Protein AF-A0A2V9LLG5-F1 (afdb_monomer_lite)

Foldseek 3Di:
DVLLLVLLLQLLVQQLPDVLQVVQVLSVVVSVVDDSVVVSVLVSLLLCVLVPHPRDRPDDQLLVVAVRSQAAPSSVVVSVVSSVVSCVVSVPDPVVVVSSVVSVVVSCVSHHDDDPPPDDDDD

Sequence (123 aa):
MYSIATVVDDFINRIMVDPRLNANPLVDEAHHRVPPAGF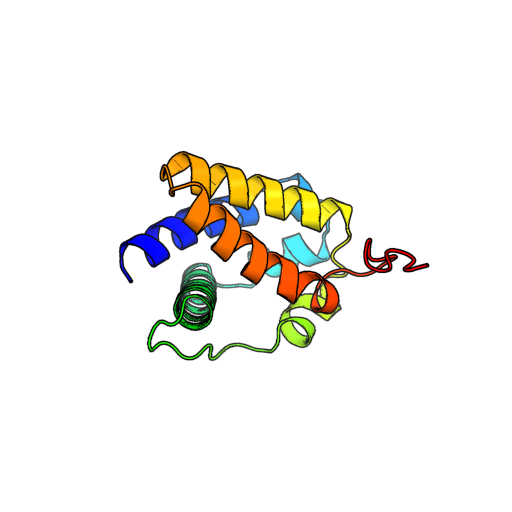KYLVTEMVCWATGGPQKYTGKSMADSHAHLKITSQEWEAFLDDFQKTLDKFRVPTEEQAGLKGIVNSTRSDIVVGPGLGAGGKS

Radius of gyration: 14.5 Å; chains: 1; bounding box: 31×40×35 Å

pLDDT: mean 88.42, std 13.99, range [36.78, 98.31]

Secondary structure (DSSP, 8-state):
-HHHHHHHHHHHHHHTT-HHHHTSHHHHHHHHHS-HHHHHHHHHHHHHHHTT-S----S--HHHHHGGG-B-HHHHHHHHHHHHHHHHHTT--HHHHHHHHHHHHHTHHHHB-S--S------

Structure (mmCIF, N/CA/C/O backbone):
data_AF-A0A2V9LLG5-F1
#
_entry.id   AF-A0A2V9LLG5-F1
#
loop_
_atom_site.group_PDB
_atom_site.id
_atom_site.type_symbol
_atom_site.label_atom_id
_atom_site.label_alt_id
_atom_site.label_comp_id
_atom_site.label_asym_id
_atom_site.label_entity_id
_atom_site.label_seq_id
_atom_site.pdbx_PDB_ins_code
_atom_site.Cartn_x
_atom_site.Cartn_y
_atom_site.Cartn_z
_atom_site.occupancy
_atom_site.B_iso_or_equiv
_atom_site.auth_seq_id
_atom_site.auth_comp_id
_atom_site.auth_asym_id
_atom_site.auth_atom_id
_atom_site.pdbx_PDB_model_num
ATOM 1 N N . MET A 1 1 ? -6.172 -0.836 16.388 1.00 60.50 1 MET A N 1
ATOM 2 C CA . MET A 1 1 ? -4.958 -1.607 16.034 1.00 60.50 1 MET A CA 1
ATOM 3 C C . MET A 1 1 ? -5.284 -3.000 15.507 1.00 60.50 1 MET A C 1
ATOM 5 O O . MET A 1 1 ? -5.006 -3.252 14.347 1.00 60.50 1 MET A O 1
ATOM 9 N N . TYR A 1 2 ? -5.897 -3.888 16.304 1.00 62.88 2 TYR A N 1
ATOM 10 C CA . TYR A 1 2 ? -6.111 -5.290 15.904 1.00 62.88 2 TYR A CA 1
ATOM 11 C C . TYR A 1 2 ? -7.008 -5.460 14.664 1.00 62.88 2 TYR A C 1
ATOM 13 O O . TYR A 1 2 ? -6.677 -6.243 13.776 1.00 62.88 2 TYR A O 1
ATOM 21 N N . SER A 1 3 ? -8.080 -4.670 14.541 1.00 78.75 3 SER A N 1
ATOM 22 C CA . SER A 1 3 ? -8.946 -4.699 13.353 1.00 78.75 3 SER A CA 1
ATOM 23 C C . SER A 1 3 ? -8.223 -4.208 12.093 1.00 78.75 3 SER A C 1
ATOM 25 O O . SER A 1 3 ? -8.325 -4.842 11.051 1.00 78.75 3 SER A O 1
ATOM 27 N N . ILE A 1 4 ? -7.416 -3.142 12.203 1.00 81.00 4 ILE A N 1
ATOM 28 C CA . ILE A 1 4 ? -6.616 -2.603 11.087 1.00 81.00 4 ILE A CA 1
ATOM 29 C C . ILE A 1 4 ? -5.576 -3.626 10.632 1.00 81.00 4 ILE A C 1
ATOM 31 O O . ILE A 1 4 ? -5.480 -3.902 9.444 1.00 81.00 4 ILE A O 1
ATOM 35 N N . ALA A 1 5 ? -4.845 -4.240 11.566 1.00 85.62 5 ALA A N 1
ATOM 36 C CA . ALA A 1 5 ? -3.852 -5.260 11.238 1.00 85.62 5 ALA A CA 1
ATOM 37 C C . ALA A 1 5 ? -4.476 -6.467 10.515 1.00 85.62 5 ALA A C 1
ATOM 39 O O . ALA A 1 5 ? -3.868 -7.010 9.602 1.00 85.62 5 ALA A O 1
ATOM 40 N N . THR A 1 6 ? -5.702 -6.856 10.880 1.00 89.44 6 THR A N 1
ATOM 41 C CA . THR A 1 6 ? -6.420 -7.966 10.227 1.00 89.44 6 THR A CA 1
ATOM 42 C C . THR A 1 6 ? -6.846 -7.606 8.799 1.00 89.44 6 THR A C 1
ATOM 44 O O . THR A 1 6 ? -6.671 -8.407 7.883 1.00 89.44 6 THR A O 1
ATOM 47 N N . VAL A 1 7 ? -7.367 -6.391 8.598 1.00 91.31 7 VAL A N 1
ATOM 48 C CA . VAL A 1 7 ? -7.709 -5.860 7.267 1.00 91.31 7 VAL A CA 1
ATOM 49 C C . VAL A 1 7 ? -6.454 -5.767 6.392 1.00 91.31 7 VAL A C 1
ATOM 51 O O . VAL A 1 7 ? -6.467 -6.209 5.248 1.00 91.31 7 VAL A O 1
ATOM 54 N N . VAL A 1 8 ? -5.349 -5.251 6.936 1.00 91.94 8 VAL A N 1
ATOM 55 C CA . VAL A 1 8 ? -4.068 -5.150 6.222 1.00 91.94 8 VAL A CA 1
ATOM 56 C C . VAL A 1 8 ? -3.500 -6.529 5.892 1.00 91.94 8 VAL A C 1
ATOM 58 O O . VAL A 1 8 ? -3.021 -6.722 4.780 1.00 91.94 8 VAL A O 1
ATOM 61 N N . ASP A 1 9 ? -3.565 -7.501 6.804 1.00 94.12 9 ASP A N 1
ATOM 62 C CA . ASP A 1 9 ? -3.081 -8.860 6.539 1.00 94.12 9 ASP A CA 1
ATOM 63 C C . ASP A 1 9 ? -3.761 -9.480 5.312 1.00 94.12 9 ASP A C 1
ATOM 65 O O . ASP A 1 9 ? -3.073 -9.941 4.399 1.00 94.12 9 ASP A O 1
ATOM 69 N N . ASP A 1 10 ? -5.095 -9.426 5.262 1.00 96.19 10 ASP A N 1
ATOM 70 C CA . ASP A 1 10 ? -5.875 -9.911 4.123 1.00 96.19 10 ASP A CA 1
ATOM 71 C C . ASP A 1 10 ? -5.529 -9.166 2.835 1.00 96.19 10 ASP A C 1
ATOM 73 O O . ASP A 1 10 ? -5.270 -9.801 1.814 1.00 96.19 10 ASP A O 1
ATOM 77 N N . PHE A 1 11 ? -5.466 -7.834 2.901 1.00 95.44 11 PHE A N 1
ATOM 78 C CA . PHE A 1 11 ? -5.161 -7.002 1.745 1.00 95.44 11 PHE A CA 1
ATOM 79 C C . PHE A 1 11 ? -3.794 -7.334 1.144 1.00 95.44 11 PHE A C 1
ATOM 81 O O . PHE A 1 11 ? -3.683 -7.565 -0.060 1.00 95.44 11 PHE A O 1
ATOM 88 N N . ILE A 1 12 ? -2.758 -7.432 1.985 1.00 94.75 12 ILE A N 1
ATOM 89 C CA . ILE A 1 12 ? -1.408 -7.772 1.532 1.00 94.75 12 ILE A CA 1
ATOM 90 C C . ILE A 1 12 ? -1.367 -9.188 0.962 1.00 94.75 12 ILE A C 1
ATOM 92 O O . ILE A 1 12 ? -0.782 -9.395 -0.097 1.00 94.75 12 ILE A O 1
ATOM 96 N N . ASN A 1 13 ? -2.025 -10.162 1.597 1.00 95.38 13 ASN A N 1
ATOM 97 C CA . ASN A 1 13 ? -2.099 -11.514 1.038 1.00 95.38 13 ASN A CA 1
ATOM 98 C C . ASN A 1 13 ? -2.763 -11.527 -0.349 1.00 95.38 13 ASN A C 1
ATOM 100 O O . ASN A 1 13 ? -2.388 -12.345 -1.184 1.00 95.38 13 ASN A O 1
ATOM 104 N N . ARG A 1 14 ? -3.727 -10.632 -0.595 1.00 96.62 14 ARG A N 1
ATOM 105 C CA . ARG A 1 14 ? -4.452 -10.521 -1.863 1.00 96.62 14 ARG A CA 1
ATOM 106 C C . ARG A 1 14 ? -3.578 -9.956 -2.982 1.00 96.62 14 ARG A C 1
ATOM 108 O O . ARG A 1 14 ? -3.448 -10.599 -4.019 1.00 96.62 14 ARG A O 1
ATOM 115 N N . ILE A 1 15 ? -2.944 -8.803 -2.756 1.00 95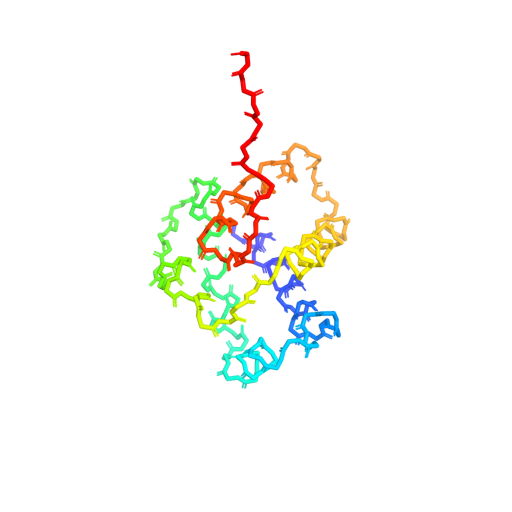.88 15 ILE A N 1
ATOM 116 C CA . ILE A 1 15 ? -2.170 -8.106 -3.800 1.00 95.88 15 ILE A CA 1
ATOM 117 C C . ILE A 1 15 ? -0.881 -8.844 -4.174 1.00 95.88 15 ILE A C 1
ATOM 119 O O . ILE A 1 15 ? -0.467 -8.803 -5.327 1.00 95.88 15 ILE A O 1
ATOM 123 N N . MET A 1 16 ? -0.268 -9.562 -3.225 1.00 94.19 16 MET A N 1
ATOM 124 C CA . MET A 1 16 ? 0.993 -10.284 -3.451 1.00 94.19 16 MET A CA 1
ATOM 125 C C . MET A 1 16 ? 0.854 -11.412 -4.485 1.00 94.19 16 MET A C 1
ATOM 127 O O . MET A 1 16 ? 1.848 -11.854 -5.059 1.00 94.19 16 MET A O 1
ATOM 131 N N . VAL A 1 17 ? -0.371 -11.895 -4.713 1.00 95.25 17 VAL A N 1
ATOM 132 C CA . VAL A 1 17 ? -0.663 -13.019 -5.614 1.00 95.25 17 VAL A CA 1
ATOM 133 C C . VAL A 1 17 ? -1.624 -12.644 -6.744 1.00 95.25 17 VAL A C 1
ATOM 135 O O . VAL A 1 17 ? -2.048 -13.529 -7.488 1.00 95.25 17 VAL A O 1
ATOM 138 N N . ASP A 1 18 ? -2.002 -11.368 -6.882 1.00 97.62 18 ASP A N 1
ATOM 139 C CA . ASP A 1 18 ? -2.942 -10.957 -7.923 1.00 97.62 18 ASP A CA 1
ATOM 140 C C . ASP A 1 18 ? -2.254 -10.983 -9.303 1.00 97.62 18 ASP A C 1
ATOM 142 O O . ASP A 1 18 ? -1.293 -10.243 -9.532 1.00 97.62 18 ASP A O 1
ATOM 146 N N . PRO A 1 19 ? -2.740 -11.794 -10.263 1.00 97.94 19 PRO A N 1
ATOM 147 C CA . PRO A 1 19 ? -2.109 -11.922 -11.573 1.00 97.94 19 PRO A CA 1
ATOM 148 C C . PRO A 1 19 ? -2.160 -10.634 -12.407 1.00 97.94 19 PRO A C 1
ATOM 150 O O . PRO A 1 19 ? -1.344 -10.470 -13.308 1.00 97.94 19 PRO A O 1
ATOM 153 N N . ARG A 1 20 ? -3.092 -9.713 -12.132 1.00 98.25 20 ARG A N 1
ATOM 154 C CA . ARG A 1 20 ? -3.170 -8.400 -12.791 1.00 98.25 20 ARG A CA 1
ATOM 155 C C . ARG A 1 20 ? -2.023 -7.499 -12.349 1.00 98.25 20 ARG A C 1
ATOM 157 O O . ARG A 1 20 ? -1.517 -6.742 -13.168 1.00 98.25 20 ARG A O 1
ATOM 164 N N . LEU A 1 21 ? -1.619 -7.594 -11.080 1.00 97.69 21 LEU A N 1
ATOM 165 C CA . LEU A 1 21 ? -0.490 -6.842 -10.526 1.00 97.69 21 LEU A CA 1
ATOM 166 C C . LEU A 1 21 ? 0.842 -7.507 -10.892 1.00 97.69 21 LEU A C 1
ATOM 168 O O . LEU A 1 21 ? 1.750 -6.840 -11.380 1.00 97.69 21 LEU A O 1
ATOM 172 N N . ASN A 1 22 ? 0.929 -8.832 -10.757 1.00 97.44 22 ASN A N 1
ATOM 173 C CA . ASN A 1 22 ? 2.141 -9.600 -11.063 1.00 97.44 22 ASN A CA 1
ATOM 174 C C . ASN A 1 22 ? 2.410 -9.747 -12.575 1.00 97.44 22 ASN A C 1
ATOM 176 O O . ASN A 1 22 ? 3.470 -10.218 -12.977 1.00 97.44 22 ASN A O 1
ATOM 180 N N . ALA A 1 23 ? 1.492 -9.303 -13.441 1.00 97.75 23 ALA A N 1
ATOM 181 C CA . ALA A 1 23 ? 1.779 -9.122 -14.865 1.00 97.75 23 ALA A CA 1
ATOM 182 C C . ALA A 1 23 ? 2.860 -8.050 -15.111 1.00 97.75 23 ALA A C 1
ATOM 184 O O . ALA A 1 23 ? 3.539 -8.094 -16.140 1.00 97.75 23 ALA A O 1
ATOM 185 N N . ASN A 1 24 ? 3.045 -7.109 -14.177 1.00 97.69 24 ASN A N 1
ATOM 186 C CA . ASN A 1 24 ? 4.182 -6.199 -14.171 1.00 97.69 24 ASN A CA 1
ATOM 187 C C . ASN A 1 24 ? 5.394 -6.902 -13.5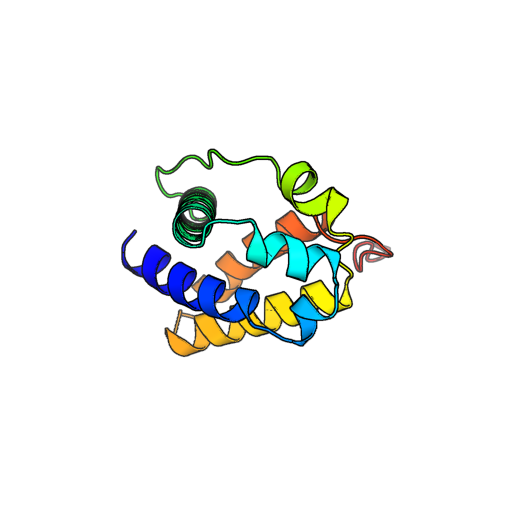29 1.00 97.69 24 ASN A C 1
ATOM 189 O O . ASN A 1 24 ? 5.396 -7.119 -12.315 1.00 97.69 24 ASN A O 1
ATOM 193 N N . PRO A 1 25 ? 6.457 -7.218 -14.294 1.00 97.69 25 PRO A N 1
ATOM 194 C CA . PRO A 1 25 ? 7.596 -7.970 -13.770 1.00 97.69 25 PRO A CA 1
ATOM 195 C C . PRO A 1 25 ? 8.361 -7.218 -12.672 1.00 97.69 25 PRO A C 1
ATOM 197 O O . PRO A 1 25 ? 8.995 -7.854 -11.839 1.00 97.69 25 PRO A O 1
ATOM 200 N N . LEU A 1 26 ? 8.296 -5.880 -12.638 1.00 97.62 26 LEU A N 1
ATOM 201 C CA . LEU A 1 26 ? 8.935 -5.075 -11.590 1.00 97.62 26 LEU A CA 1
ATOM 202 C C . LEU A 1 26 ? 8.192 -5.214 -10.256 1.00 97.62 26 LEU A C 1
ATOM 204 O O . LEU A 1 26 ? 8.820 -5.256 -9.199 1.00 97.62 26 LEU A O 1
ATOM 208 N N . VAL A 1 27 ? 6.860 -5.297 -10.311 1.00 96.62 27 VAL A N 1
ATOM 209 C CA . VAL A 1 27 ? 6.006 -5.542 -9.142 1.00 96.62 27 VAL A CA 1
ATOM 210 C C . VAL A 1 27 ? 6.162 -6.985 -8.672 1.00 96.62 27 VAL A C 1
ATOM 212 O O . VAL A 1 27 ? 6.406 -7.208 -7.489 1.00 96.62 27 VAL A O 1
ATOM 215 N N . ASP A 1 28 ? 6.108 -7.950 -9.591 1.00 96.75 28 ASP A N 1
ATOM 216 C CA . ASP A 1 28 ? 6.284 -9.369 -9.270 1.00 96.75 28 ASP A CA 1
ATOM 217 C C . ASP A 1 28 ? 7.645 -9.633 -8.603 1.00 96.75 28 ASP A C 1
ATOM 219 O O . ASP A 1 28 ? 7.722 -10.222 -7.524 1.00 96.75 28 ASP A O 1
ATOM 223 N N . GLU A 1 29 ? 8.736 -9.112 -9.170 1.00 95.56 29 GLU A N 1
ATOM 224 C CA . GLU A 1 29 ? 10.074 -9.226 -8.582 1.00 95.56 29 GLU A CA 1
ATOM 225 C C . GLU A 1 29 ? 10.149 -8.577 -7.187 1.00 95.56 29 GLU A C 1
ATOM 227 O O . GLU A 1 29 ? 10.777 -9.126 -6.274 1.00 95.56 29 GLU A O 1
ATOM 232 N N . ALA A 1 30 ? 9.497 -7.426 -6.990 1.00 93.06 30 ALA A N 1
ATOM 233 C CA . ALA A 1 30 ? 9.437 -6.763 -5.690 1.00 93.06 30 ALA A CA 1
ATOM 234 C C . ALA A 1 30 ? 8.669 -7.600 -4.653 1.00 93.06 30 ALA A C 1
ATOM 236 O O . ALA A 1 30 ? 9.162 -7.771 -3.534 1.00 93.06 30 ALA A O 1
ATOM 237 N N . HIS A 1 31 ? 7.526 -8.188 -5.019 1.00 92.19 31 HIS A N 1
ATOM 238 C CA . HIS A 1 31 ? 6.756 -9.082 -4.148 1.00 92.19 31 HIS A CA 1
ATOM 239 C C . HIS A 1 31 ? 7.579 -10.295 -3.680 1.00 92.19 31 HIS A C 1
ATOM 241 O O . HIS A 1 31 ? 7.470 -10.700 -2.525 1.00 92.19 31 HIS A O 1
ATOM 247 N N . HIS A 1 32 ? 8.478 -10.82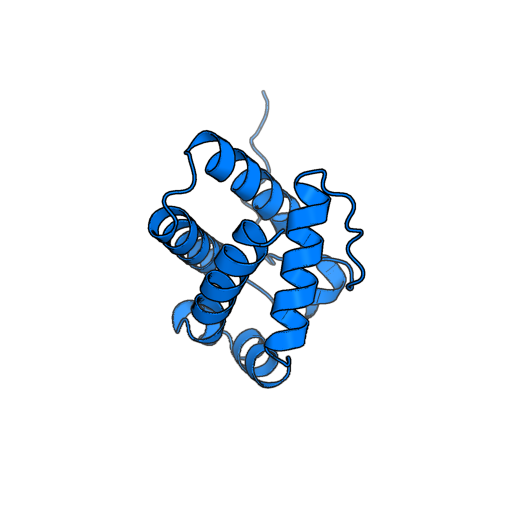7 -4.512 1.00 89.00 32 HIS A N 1
ATOM 248 C CA . HIS A 1 32 ? 9.370 -11.925 -4.115 1.00 89.00 32 HIS A CA 1
ATOM 249 C C . HIS A 1 32 ? 10.518 -11.498 -3.182 1.00 89.00 32 HIS A C 1
ATOM 251 O O . HIS A 1 32 ? 11.076 -12.329 -2.463 1.00 89.00 32 HIS A O 1
ATOM 257 N N . ARG A 1 33 ? 10.897 -10.214 -3.181 1.00 87.94 33 ARG A N 1
ATOM 258 C CA . ARG A 1 33 ? 11.994 -9.680 -2.353 1.00 87.94 33 ARG A CA 1
ATOM 259 C C . ARG A 1 33 ? 11.548 -9.181 -0.990 1.00 87.94 33 ARG A C 1
ATOM 261 O O . ARG A 1 33 ? 12.351 -9.176 -0.057 1.00 87.94 33 ARG A O 1
ATOM 268 N N . VAL A 1 34 ? 10.315 -8.702 -0.879 1.00 82.31 34 VAL A N 1
ATOM 269 C CA . VAL A 1 34 ? 9.818 -8.076 0.345 1.00 82.31 34 VAL A CA 1
ATOM 270 C C . VAL A 1 34 ? 9.333 -9.157 1.320 1.00 82.31 34 VAL A C 1
ATOM 272 O O . VAL A 1 34 ? 8.393 -9.885 1.006 1.00 82.31 34 VAL A O 1
ATOM 275 N N . PRO A 1 35 ? 9.901 -9.258 2.540 1.00 86.19 35 PRO A N 1
ATOM 276 C CA . PRO A 1 35 ? 9.381 -10.171 3.551 1.00 86.19 35 PRO A CA 1
ATOM 277 C C . PRO A 1 35 ? 7.933 -9.792 3.914 1.00 86.19 35 PRO A C 1
ATOM 279 O O . PRO A 1 35 ? 7.712 -8.669 4.387 1.00 86.19 35 PRO A O 1
ATOM 282 N N . PRO A 1 36 ? 6.947 -10.703 3.783 1.00 83.31 36 PRO A N 1
ATOM 283 C CA . PRO A 1 36 ? 5.536 -10.366 3.984 1.00 83.31 36 PRO A CA 1
ATOM 284 C C . PRO A 1 36 ? 5.237 -9.752 5.355 1.00 83.31 36 PRO A C 1
ATOM 286 O O . PRO A 1 36 ? 4.420 -8.843 5.467 1.00 83.31 36 PRO A O 1
ATOM 289 N N . ALA A 1 37 ? 5.931 -10.204 6.404 1.00 87.62 37 ALA A N 1
ATOM 290 C CA . ALA A 1 37 ? 5.762 -9.673 7.756 1.00 87.62 37 ALA A CA 1
ATOM 291 C C . ALA A 1 37 ? 6.178 -8.195 7.867 1.00 87.62 37 ALA A C 1
ATOM 293 O O . ALA A 1 37 ? 5.451 -7.394 8.454 1.00 87.62 37 ALA A O 1
ATOM 294 N N . GLY A 1 38 ? 7.314 -7.821 7.267 1.00 87.00 38 GLY A N 1
ATOM 295 C CA . GLY A 1 38 ? 7.785 -6.435 7.259 1.00 87.00 38 GLY A CA 1
ATOM 296 C C . GLY A 1 38 ? 6.859 -5.525 6.454 1.00 87.00 38 GLY A C 1
ATOM 297 O O . GLY A 1 38 ? 6.566 -4.410 6.879 1.00 87.00 38 GLY A O 1
ATOM 298 N N . PHE A 1 39 ? 6.327 -6.026 5.336 1.00 89.12 39 PHE A N 1
ATOM 299 C CA . PHE A 1 39 ? 5.380 -5.265 4.524 1.00 89.12 39 PHE A CA 1
ATOM 300 C C . PHE A 1 39 ? 4.075 -4.988 5.272 1.00 89.12 39 PHE A C 1
ATOM 302 O O . PHE A 1 39 ? 3.654 -3.838 5.389 1.00 89.12 39 PHE A O 1
ATOM 309 N N . LYS A 1 40 ? 3.477 -6.034 5.854 1.00 92.69 40 LYS A N 1
ATOM 310 C CA . LYS A 1 40 ? 2.247 -5.930 6.651 1.00 92.69 40 LYS A CA 1
ATOM 311 C C . LYS A 1 40 ? 2.411 -4.967 7.822 1.00 92.69 40 LYS A C 1
ATOM 313 O O . LYS A 1 40 ? 1.501 -4.188 8.099 1.00 92.69 40 LYS A O 1
ATOM 318 N N . TYR A 1 41 ? 3.572 -4.980 8.476 1.00 92.06 41 TYR A N 1
ATOM 319 C CA . TYR A 1 41 ? 3.896 -4.037 9.543 1.00 92.06 41 TYR A CA 1
ATOM 320 C C . TYR A 1 41 ? 3.881 -2.583 9.050 1.00 92.06 41 TYR A C 1
ATOM 322 O O . TYR A 1 41 ? 3.136 -1.767 9.591 1.00 92.06 41 TYR A O 1
ATOM 330 N N . LEU A 1 42 ? 4.640 -2.266 7.995 1.00 92.00 42 LEU A N 1
ATOM 331 C CA . LEU A 1 42 ? 4.750 -0.899 7.470 1.00 92.00 42 LEU A CA 1
ATOM 332 C C . LEU A 1 42 ? 3.411 -0.361 6.953 1.00 92.00 42 LEU A C 1
ATOM 334 O O . LEU A 1 42 ? 3.078 0.802 7.180 1.00 92.00 42 LEU A O 1
ATOM 338 N N . VAL A 1 43 ? 2.616 -1.209 6.299 1.00 90.38 43 VAL A N 1
ATOM 339 C CA . VAL A 1 43 ? 1.279 -0.823 5.829 1.00 90.38 43 VAL A CA 1
ATOM 340 C C . VAL A 1 43 ? 0.323 -0.625 7.008 1.00 90.38 43 VAL A C 1
ATOM 342 O O . VAL A 1 43 ? -0.456 0.325 7.005 1.00 90.38 43 VAL A O 1
ATOM 345 N N . THR A 1 44 ? 0.425 -1.437 8.065 1.00 91.50 44 THR A N 1
ATOM 346 C CA . THR A 1 44 ? -0.349 -1.227 9.300 1.00 91.50 44 THR A CA 1
ATOM 347 C C . THR A 1 44 ? 0.021 0.094 9.973 1.00 91.50 44 THR A C 1
ATOM 349 O O . THR A 1 44 ? -0.876 0.840 10.359 1.00 91.50 44 THR A O 1
ATOM 352 N N . GLU A 1 45 ? 1.314 0.426 10.085 1.00 92.25 45 GLU A N 1
ATOM 353 C CA . GLU A 1 45 ? 1.751 1.730 10.603 1.00 92.25 45 GLU A CA 1
ATOM 354 C C . GLU A 1 45 ? 1.181 2.887 9.783 1.00 92.25 45 GLU A C 1
ATOM 356 O O . GLU A 1 45 ? 0.651 3.831 10.368 1.00 92.25 45 GLU A O 1
ATOM 361 N N . MET A 1 46 ? 1.263 2.805 8.449 1.00 88.69 46 MET A N 1
ATOM 362 C CA . MET A 1 46 ? 0.746 3.831 7.541 1.00 88.69 46 MET A CA 1
ATOM 363 C C . MET A 1 46 ? -0.752 4.057 7.747 1.00 88.69 46 MET A C 1
ATOM 365 O O . MET A 1 46 ? -1.181 5.190 7.952 1.00 88.69 46 MET A O 1
ATOM 369 N N . VAL A 1 47 ? -1.553 2.988 7.730 1.00 85.06 47 VAL A N 1
ATOM 370 C CA . VAL A 1 47 ? -3.011 3.091 7.881 1.00 85.06 47 VAL A CA 1
ATOM 371 C C . VAL A 1 47 ? -3.379 3.609 9.271 1.00 85.06 47 VAL A C 1
ATOM 373 O O . VAL A 1 47 ? -4.224 4.495 9.390 1.00 85.06 47 VAL A O 1
ATOM 376 N N . CYS A 1 48 ? -2.732 3.114 10.328 1.00 88.19 48 CYS A N 1
ATOM 377 C CA . CYS A 1 48 ? -2.951 3.618 11.682 1.00 88.19 48 CYS A CA 1
ATOM 378 C C . CYS A 1 48 ? -2.607 5.110 11.796 1.00 88.19 48 CYS A C 1
ATOM 380 O O . CYS A 1 48 ? -3.397 5.862 12.353 1.00 88.19 48 CYS A O 1
ATOM 382 N N . TRP A 1 49 ? -1.470 5.549 11.251 1.00 87.25 49 TRP A N 1
ATOM 383 C CA . TRP A 1 49 ? -1.075 6.960 11.250 1.00 87.25 49 TRP A CA 1
ATOM 384 C C . TRP A 1 49 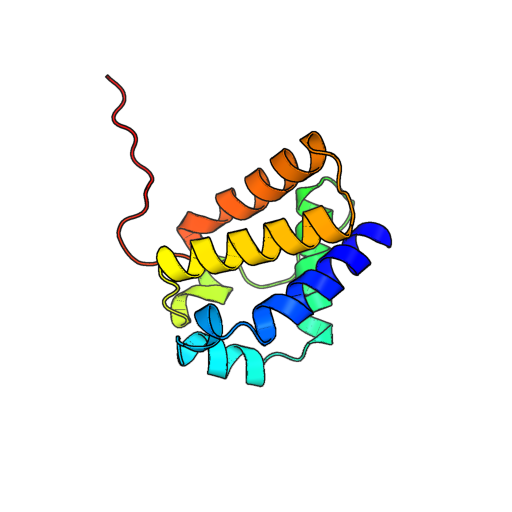? -2.077 7.831 10.480 1.00 87.25 49 TRP A C 1
ATOM 386 O O . TRP A 1 49 ? -2.570 8.831 11.000 1.00 87.25 49 TRP A O 1
ATOM 396 N N . ALA A 1 50 ? -2.434 7.422 9.261 1.00 81.44 50 ALA A N 1
ATOM 397 C CA . ALA A 1 50 ? -3.308 8.193 8.385 1.00 81.44 50 ALA A CA 1
ATOM 398 C C . ALA A 1 50 ? -4.757 8.289 8.894 1.00 81.44 50 ALA A C 1
ATOM 400 O O . ALA A 1 50 ? -5.463 9.241 8.576 1.00 81.44 50 ALA A O 1
ATOM 401 N N . THR A 1 51 ? -5.194 7.333 9.718 1.00 82.12 51 THR A N 1
ATOM 402 C CA . THR A 1 51 ? -6.506 7.350 10.389 1.00 82.12 51 THR A CA 1
ATOM 403 C C . THR A 1 51 ? -6.494 8.081 11.741 1.00 82.12 51 THR A C 1
ATOM 405 O O . THR A 1 51 ? -7.478 8.030 12.475 1.00 82.12 51 THR A O 1
ATOM 408 N N . GLY A 1 52 ? -5.405 8.785 12.084 1.00 83.44 52 GLY A N 1
ATOM 409 C CA . GLY A 1 52 ? -5.286 9.580 13.315 1.00 83.44 52 GLY A CA 1
ATOM 410 C C . GLY A 1 52 ? -4.846 8.786 14.549 1.00 83.44 52 GLY A C 1
ATOM 411 O O . GLY A 1 52 ? -4.917 9.286 15.672 1.00 83.44 52 GLY A O 1
ATOM 412 N N . GLY A 1 53 ? -4.391 7.548 14.360 1.00 87.31 53 GLY A N 1
ATOM 413 C CA . GLY A 1 53 ? -3.768 6.747 15.404 1.00 87.31 53 GLY A CA 1
ATOM 414 C C . GLY A 1 53 ? -2.392 7.288 15.823 1.00 87.31 53 GLY A C 1
ATOM 415 O O . GLY A 1 53 ? -1.777 8.082 15.113 1.00 87.31 53 GLY A O 1
ATOM 416 N N . PRO A 1 54 ? -1.859 6.837 16.973 1.00 92.06 54 PRO A N 1
ATOM 417 C CA . PRO A 1 54 ? -0.588 7.328 17.514 1.00 92.06 54 PRO A CA 1
ATOM 418 C C . PRO A 1 54 ? 0.651 6.802 16.770 1.00 92.06 54 PRO A C 1
ATOM 420 O O . PRO A 1 54 ? 1.775 7.177 17.102 1.00 92.06 54 PRO A O 1
ATOM 423 N N . GLN A 1 55 ? 0.473 5.891 15.809 1.00 92.19 55 GLN A N 1
ATOM 424 C CA . GLN A 1 55 ? 1.558 5.345 14.998 1.00 92.19 55 GLN A CA 1
ATOM 425 C C . GLN A 1 55 ? 2.162 6.450 14.138 1.00 92.19 55 GLN A C 1
ATOM 427 O O . GLN A 1 55 ? 1.458 7.313 13.625 1.00 92.19 55 GLN A O 1
ATOM 432 N N . LYS A 1 56 ? 3.474 6.383 13.942 1.00 90.75 56 LYS A N 1
ATOM 433 C CA . LYS A 1 56 ? 4.178 7.170 12.938 1.00 90.75 56 LYS A CA 1
ATOM 434 C C . LYS A 1 56 ? 4.652 6.205 11.868 1.00 90.75 56 LYS A C 1
ATOM 436 O O . LYS A 1 56 ? 5.292 5.218 12.204 1.00 90.75 56 LYS A O 1
ATOM 441 N N . TYR A 1 57 ? 4.360 6.496 10.608 1.00 89.81 57 TYR A N 1
ATOM 442 C CA . TYR A 1 57 ? 4.899 5.708 9.509 1.00 89.81 57 TYR A CA 1
ATOM 443 C C . TYR A 1 57 ? 6.427 5.854 9.451 1.00 89.81 57 TYR A C 1
ATOM 445 O O . TYR A 1 57 ? 6.949 6.973 9.409 1.00 89.81 57 TYR A O 1
ATOM 453 N N . THR A 1 58 ? 7.138 4.725 9.485 1.00 93.25 58 THR A N 1
ATOM 454 C CA . THR A 1 58 ? 8.613 4.684 9.532 1.00 93.25 58 THR A CA 1
ATOM 455 C C . THR A 1 58 ? 9.271 4.255 8.220 1.00 93.25 58 THR A C 1
ATOM 457 O O . THR A 1 58 ? 10.498 4.233 8.121 1.00 93.25 58 THR A O 1
ATOM 460 N N . GLY A 1 59 ? 8.474 3.918 7.204 1.00 91.12 59 GLY A N 1
ATOM 461 C CA . GLY A 1 59 ? 8.979 3.496 5.902 1.00 91.12 59 GLY A CA 1
ATOM 462 C C . GLY A 1 59 ? 9.467 4.652 5.023 1.00 91.12 59 GLY A C 1
ATOM 463 O O . GLY A 1 59 ? 9.387 5.832 5.370 1.00 91.12 59 GLY A O 1
ATOM 464 N N . LYS A 1 60 ? 9.960 4.293 3.834 1.00 93.75 60 LYS A N 1
ATOM 465 C CA . LYS A 1 60 ? 10.304 5.255 2.776 1.00 93.75 60 LYS A CA 1
ATOM 466 C C . LYS A 1 60 ? 9.060 6.014 2.310 1.00 93.75 60 LYS A C 1
ATOM 468 O O . LYS A 1 60 ? 7.944 5.507 2.431 1.00 93.75 60 LYS A O 1
ATOM 473 N N . SER A 1 61 ? 9.256 7.188 1.709 1.00 94.25 61 SER A N 1
ATOM 474 C CA . SER A 1 61 ? 8.166 7.936 1.069 1.00 94.25 61 SER A CA 1
ATOM 475 C C . SER A 1 61 ? 7.431 7.080 0.023 1.00 94.25 61 SER A C 1
ATOM 477 O O . SER A 1 61 ? 7.979 6.093 -0.480 1.00 94.25 61 SER A O 1
ATOM 479 N N . MET A 1 62 ? 6.186 7.433 -0.314 1.00 94.06 62 MET A N 1
ATOM 480 C CA . MET A 1 62 ? 5.430 6.710 -1.347 1.00 94.06 62 MET A CA 1
ATOM 481 C C . MET A 1 62 ? 6.130 6.782 -2.707 1.00 94.06 62 MET A C 1
ATOM 483 O O . MET A 1 62 ? 6.215 5.760 -3.383 1.00 94.06 62 MET A O 1
ATOM 487 N N . ALA A 1 63 ? 6.736 7.924 -3.039 1.00 94.62 63 ALA A N 1
ATOM 488 C CA . ALA A 1 63 ? 7.533 8.081 -4.249 1.00 94.62 63 ALA A CA 1
ATOM 489 C C . ALA A 1 63 ? 8.758 7.153 -4.249 1.00 94.62 63 ALA A C 1
ATOM 491 O O . ALA A 1 63 ? 8.909 6.326 -5.146 1.00 94.62 63 ALA A O 1
ATOM 492 N N . ASP A 1 64 ? 9.596 7.200 -3.209 1.00 95.56 64 ASP A N 1
ATOM 493 C CA . ASP A 1 64 ? 10.820 6.385 -3.149 1.00 95.56 64 ASP A CA 1
ATOM 494 C C . ASP A 1 64 ? 10.525 4.881 -3.097 1.00 95.56 64 ASP A C 1
ATOM 496 O O . ASP A 1 64 ? 11.311 4.061 -3.581 1.00 95.56 64 ASP A O 1
ATOM 500 N N . SER A 1 65 ? 9.395 4.506 -2.493 1.00 93.62 65 SER A N 1
ATOM 501 C CA . SER A 1 65 ? 8.968 3.110 -2.388 1.00 93.62 65 SER A CA 1
ATOM 502 C C . SER A 1 65 ? 8.527 2.534 -3.732 1.00 93.62 65 SER A C 1
ATOM 504 O O . SER A 1 65 ? 8.755 1.351 -3.964 1.00 93.62 65 SER A O 1
ATOM 506 N N . HIS A 1 66 ? 7.937 3.342 -4.621 1.00 95.81 66 HIS A N 1
ATOM 507 C CA . HIS A 1 66 ? 7.244 2.831 -5.810 1.00 95.81 66 HIS A CA 1
ATOM 508 C C . HIS A 1 66 ? 7.801 3.333 -7.152 1.00 95.81 66 HIS A C 1
ATOM 510 O O . HIS A 1 66 ? 7.499 2.735 -8.183 1.00 95.81 66 HIS A O 1
ATOM 516 N N . ALA A 1 67 ? 8.658 4.362 -7.179 1.00 95.00 67 ALA A N 1
ATOM 517 C CA . ALA A 1 67 ? 9.151 4.977 -8.421 1.00 95.00 67 ALA A CA 1
ATOM 518 C C . ALA A 1 67 ? 9.798 3.979 -9.402 1.00 95.00 67 ALA A C 1
ATOM 520 O O . ALA A 1 67 ? 9.673 4.112 -10.619 1.00 95.00 67 ALA A O 1
ATOM 521 N N . HIS A 1 68 ? 10.475 2.955 -8.880 1.00 94.94 68 HIS A N 1
ATOM 522 C CA . HIS A 1 68 ? 11.146 1.928 -9.677 1.00 94.94 68 HIS A CA 1
ATOM 523 C C . HIS A 1 68 ? 10.203 0.834 -10.207 1.00 94.94 68 HIS A C 1
ATOM 525 O O . HIS A 1 68 ? 10.622 0.053 -11.056 1.00 94.94 68 HIS A O 1
ATOM 531 N N . LEU A 1 69 ? 8.949 0.787 -9.742 1.00 96.62 69 LEU A N 1
ATOM 532 C CA . LEU A 1 69 ? 7.958 -0.231 -10.111 1.00 96.62 69 LEU A CA 1
ATOM 533 C C . LEU A 1 69 ? 7.168 0.131 -11.373 1.00 96.62 69 LEU A C 1
ATOM 535 O O . LEU A 1 69 ? 6.569 -0.742 -11.996 1.00 96.62 69 LEU A O 1
ATOM 539 N N . LYS A 1 70 ? 7.181 1.415 -11.765 1.00 96.88 70 LYS A N 1
ATOM 540 C CA . LYS A 1 70 ? 6.476 1.938 -12.949 1.00 96.88 70 LYS A CA 1
ATOM 541 C C . LYS A 1 70 ? 4.985 1.572 -12.965 1.00 96.88 70 LYS A C 1
ATOM 543 O O . LYS A 1 70 ? 4.457 1.195 -14.009 1.00 96.88 70 LYS A O 1
ATOM 548 N N . ILE A 1 71 ? 4.326 1.701 -11.813 1.00 97.62 71 ILE A N 1
ATOM 549 C CA . ILE A 1 71 ? 2.924 1.310 -11.642 1.00 97.62 71 ILE A CA 1
ATOM 550 C C . ILE A 1 71 ? 2.027 2.135 -12.563 1.00 97.62 71 ILE A C 1
ATOM 552 O O . ILE A 1 71 ? 2.062 3.365 -12.547 1.00 97.62 71 ILE A O 1
ATOM 556 N N . THR A 1 72 ? 1.214 1.463 -13.368 1.00 96.81 72 THR A N 1
ATOM 557 C CA . THR A 1 72 ? 0.312 2.122 -14.319 1.00 96.81 72 THR A CA 1
ATOM 558 C C . THR A 1 72 ? -1.028 2.486 -13.679 1.00 96.81 72 THR A C 1
ATOM 560 O O . THR A 1 72 ? -1.408 1.980 -12.624 1.00 96.81 72 THR A O 1
ATOM 563 N N . SER A 1 73 ? -1.805 3.348 -14.347 1.00 96.12 73 SER A N 1
ATOM 564 C CA . SER A 1 73 ? -3.171 3.653 -13.890 1.00 96.12 73 SER A CA 1
ATOM 565 C C . SER A 1 73 ? -4.063 2.407 -13.866 1.00 96.12 73 SER A C 1
ATOM 567 O O . SER A 1 73 ? -4.905 2.293 -12.989 1.00 96.12 73 SER A O 1
ATOM 569 N N . GLN A 1 74 ? -3.870 1.458 -14.787 1.00 96.56 74 GLN A N 1
ATOM 570 C CA . GLN A 1 74 ? -4.652 0.220 -14.817 1.00 96.56 74 GLN A CA 1
ATOM 571 C C . GLN A 1 74 ? -4.321 -0.699 -13.632 1.00 96.56 74 GLN A C 1
ATOM 573 O O . GLN A 1 74 ? -5.223 -1.279 -13.032 1.00 96.56 74 GLN A O 1
ATOM 578 N N . GLU A 1 75 ? -3.041 -0.807 -13.275 1.00 97.69 75 GLU A N 1
ATOM 579 C CA . GLU A 1 75 ? -2.593 -1.558 -12.096 1.00 97.69 75 GLU A CA 1
ATOM 580 C C . GLU A 1 75 ? -3.095 -0.912 -10.801 1.00 97.69 75 GLU A C 1
ATOM 582 O O . GLU A 1 75 ? -3.522 -1.617 -9.890 1.00 97.69 75 GLU A O 1
ATOM 587 N N . TRP A 1 76 ? -3.134 0.423 -10.742 1.00 97.50 76 TRP A N 1
ATOM 588 C CA . TRP A 1 76 ? -3.741 1.149 -9.626 1.00 97.50 76 TRP A CA 1
ATOM 589 C C . TRP A 1 76 ? -5.223 0.804 -9.439 1.00 97.50 76 TRP A C 1
ATOM 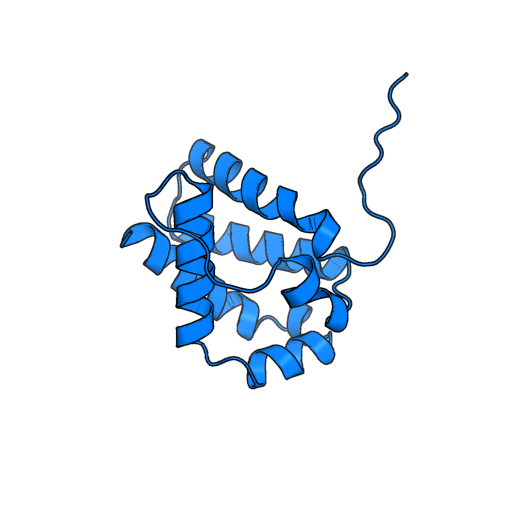591 O O . TRP A 1 76 ? -5.651 0.533 -8.320 1.00 97.50 76 TRP A O 1
ATOM 601 N N . GLU A 1 77 ? -6.007 0.753 -10.519 1.00 97.62 77 GLU A N 1
ATOM 602 C CA . GLU A 1 77 ? -7.417 0.349 -10.428 1.00 97.62 77 GLU A CA 1
ATOM 603 C C . GLU A 1 77 ? -7.573 -1.115 -9.984 1.00 97.62 77 GLU A C 1
ATOM 605 O O . GLU A 1 77 ? -8.461 -1.425 -9.191 1.00 97.62 77 GLU A O 1
ATOM 610 N N . ALA A 1 78 ? -6.693 -2.020 -10.433 1.00 98.25 78 ALA A N 1
ATOM 611 C CA . ALA A 1 78 ? -6.687 -3.409 -9.962 1.00 98.25 78 ALA A CA 1
ATOM 612 C C . ALA A 1 78 ? -6.386 -3.502 -8.454 1.00 98.25 78 ALA A C 1
ATOM 614 O O . ALA A 1 78 ? -7.073 -4.223 -7.730 1.00 98.25 78 ALA A O 1
ATOM 615 N N . PHE A 1 79 ? -5.422 -2.712 -7.978 1.00 97.50 79 PHE A N 1
ATOM 616 C CA . PHE A 1 79 ? -5.093 -2.568 -6.563 1.00 97.50 79 PHE A CA 1
ATOM 617 C C . PHE A 1 79 ? -6.269 -2.002 -5.744 1.00 97.50 79 PHE A C 1
ATOM 619 O O . PHE A 1 79 ? -6.573 -2.517 -4.667 1.00 97.50 79 PHE A O 1
ATOM 626 N N . LEU A 1 80 ? -6.975 -0.982 -6.249 1.00 96.94 80 LEU A N 1
ATOM 627 C CA . LEU A 1 80 ? -8.163 -0.430 -5.585 1.00 96.94 80 LEU A CA 1
ATOM 628 C C . LEU A 1 80 ? -9.327 -1.429 -5.536 1.00 96.94 80 LEU A C 1
ATOM 630 O O . LEU A 1 80 ? -10.065 -1.460 -4.551 1.00 96.94 80 LEU A O 1
ATOM 634 N N . ASP A 1 81 ? -9.489 -2.253 -6.569 1.00 98.31 81 ASP A N 1
ATOM 635 C CA . ASP A 1 81 ? -10.467 -3.341 -6.586 1.00 98.31 81 ASP A CA 1
ATOM 636 C C . ASP A 1 81 ? -10.129 -4.426 -5.546 1.00 98.31 81 ASP A C 1
ATOM 638 O O . ASP A 1 81 ? -11.013 -4.888 -4.821 1.00 98.31 81 ASP A O 1
ATOM 642 N N . ASP A 1 82 ? -8.854 -4.789 -5.384 1.00 98.25 82 ASP A N 1
ATOM 643 C CA . ASP A 1 82 ? -8.428 -5.677 -4.294 1.00 98.25 82 ASP A CA 1
ATOM 644 C C . ASP A 1 82 ? -8.680 -5.068 -2.919 1.00 98.25 82 ASP A C 1
ATOM 646 O O . ASP A 1 82 ? -9.168 -5.755 -2.017 1.00 98.25 82 ASP A O 1
ATOM 650 N N . PHE A 1 83 ? -8.416 -3.769 -2.778 1.00 96.12 83 PHE A N 1
ATOM 651 C CA . PHE A 1 83 ? -8.677 -3.051 -1.543 1.00 96.12 83 PHE A CA 1
ATOM 652 C C . PHE A 1 83 ? -10.170 -3.053 -1.204 1.00 96.12 83 PHE A C 1
ATOM 654 O O . PHE A 1 83 ? -10.545 -3.374 -0.075 1.00 96.12 83 PHE A O 1
ATOM 661 N N . GLN A 1 84 ? -11.034 -2.792 -2.191 1.00 96.56 84 GLN A N 1
ATOM 662 C CA . GLN A 1 84 ? -12.485 -2.868 -2.025 1.00 96.56 84 GLN A CA 1
ATOM 663 C C . GLN A 1 84 ? -12.929 -4.249 -1.539 1.00 96.56 84 GLN A C 1
ATOM 665 O O . GLN A 1 84 ? -13.676 -4.349 -0.567 1.00 96.56 84 GLN A O 1
ATOM 670 N N . LYS A 1 85 ? -12.443 -5.318 -2.177 1.00 98.19 85 LYS A N 1
ATOM 671 C CA . LYS A 1 85 ? -12.808 -6.695 -1.817 1.00 98.19 85 LYS A CA 1
ATOM 672 C C . LYS A 1 85 ? -12.430 -7.034 -0.378 1.00 98.19 85 LYS A C 1
ATOM 674 O O . LYS A 1 85 ? -13.188 -7.729 0.300 1.00 98.19 85 LYS A O 1
ATOM 679 N N . THR A 1 86 ? -11.292 -6.538 0.103 1.00 97.19 86 THR A N 1
ATOM 680 C CA . THR A 1 86 ? -10.906 -6.689 1.509 1.00 97.19 86 THR A CA 1
ATOM 681 C C . THR A 1 86 ? -11.848 -5.910 2.433 1.00 97.19 86 THR A C 1
ATOM 683 O O . THR A 1 86 ? -12.353 -6.477 3.403 1.00 97.19 86 THR A O 1
ATOM 686 N N . LEU A 1 87 ? -12.160 -4.645 2.132 1.00 94.44 87 LEU A N 1
ATOM 687 C CA . LEU A 1 87 ? -13.099 -3.848 2.937 1.00 94.44 87 LEU A CA 1
ATOM 688 C C . LEU A 1 87 ? -14.489 -4.504 3.023 1.00 94.44 87 LEU A C 1
ATOM 690 O O . LEU A 1 87 ? -15.078 -4.566 4.106 1.00 94.44 87 LEU A O 1
ATOM 694 N N . ASP A 1 88 ? -14.974 -5.059 1.911 1.00 96.38 88 ASP A N 1
ATOM 695 C CA . ASP A 1 88 ? -16.247 -5.782 1.844 1.00 96.38 88 ASP A CA 1
ATOM 696 C C . ASP A 1 88 ? -16.221 -7.078 2.657 1.00 96.38 88 ASP A C 1
ATOM 698 O O . ASP A 1 88 ? -17.162 -7.359 3.405 1.00 96.38 88 ASP A O 1
ATOM 702 N N . LYS A 1 89 ? -15.124 -7.848 2.584 1.00 96.75 89 LYS A N 1
ATOM 703 C CA . LYS A 1 89 ? -14.937 -9.072 3.381 1.00 96.75 89 LYS A CA 1
ATOM 704 C C . LYS A 1 89 ? -15.084 -8.800 4.878 1.00 96.75 89 LYS A C 1
ATOM 706 O O . LYS A 1 89 ? -15.726 -9.583 5.580 1.00 96.75 89 LYS A O 1
ATOM 711 N N . PHE A 1 90 ? -14.517 -7.696 5.360 1.00 95.00 90 PHE A N 1
ATOM 712 C CA . PHE A 1 90 ? -14.599 -7.301 6.768 1.00 95.00 90 PHE A CA 1
ATOM 713 C C . PHE A 1 90 ? -15.836 -6.469 7.110 1.00 95.00 90 PHE A C 1
ATOM 715 O O . PHE A 1 90 ? -16.012 -6.116 8.275 1.00 95.00 90 PHE A O 1
ATOM 722 N N . ARG A 1 91 ? -16.714 -6.198 6.133 1.00 94.56 91 ARG A N 1
ATOM 723 C CA . ARG A 1 91 ? -17.930 -5.389 6.304 1.00 94.56 91 ARG A CA 1
ATOM 724 C C . ARG A 1 91 ? -17.629 -4.024 6.926 1.00 94.56 91 ARG A C 1
ATOM 726 O O . ARG A 1 91 ? -18.366 -3.558 7.794 1.00 94.56 91 ARG A O 1
ATOM 733 N N . VAL A 1 92 ? -16.531 -3.404 6.495 1.00 89.38 92 VAL A N 1
ATOM 734 C CA . VAL A 1 92 ? -16.151 -2.062 6.949 1.00 89.38 92 VAL A CA 1
ATOM 735 C C . VAL A 1 92 ? -17.283 -1.088 6.584 1.00 89.38 92 VAL A C 1
ATOM 737 O O . VAL A 1 92 ? -17.719 -1.106 5.426 1.00 89.38 92 VAL A O 1
ATOM 740 N N . PRO A 1 93 ? -17.786 -0.259 7.522 1.00 91.06 93 PRO A N 1
ATOM 741 C CA . PRO A 1 93 ? -18.849 0.706 7.247 1.00 91.06 93 PRO A CA 1
ATOM 742 C C . PRO A 1 93 ? -18.511 1.631 6.075 1.00 91.06 93 PRO A C 1
ATOM 744 O O . PRO A 1 93 ? -17.367 2.044 5.912 1.00 91.06 93 PRO A O 1
ATOM 747 N N . THR A 1 94 ? -19.509 2.002 5.268 1.00 89.62 94 THR A N 1
ATOM 748 C CA . THR A 1 94 ? -19.309 2.798 4.042 1.00 89.62 94 THR A CA 1
ATOM 749 C C . THR A 1 94 ? -18.560 4.112 4.283 1.00 89.62 94 THR A C 1
ATOM 751 O O . THR A 1 94 ? -17.728 4.497 3.464 1.00 89.62 94 THR A O 1
ATOM 754 N N . GLU A 1 95 ? -18.820 4.781 5.407 1.00 87.12 95 GLU A N 1
ATOM 755 C CA . GLU A 1 95 ? -18.120 6.011 5.792 1.00 87.12 95 GLU A CA 1
ATOM 756 C C . GLU A 1 95 ? -16.623 5.765 6.032 1.00 87.12 95 GLU A C 1
ATOM 758 O O . GLU A 1 95 ? -15.775 6.477 5.491 1.00 87.12 95 GLU A O 1
ATOM 763 N N . GLU A 1 96 ? -16.283 4.697 6.756 1.00 85.94 96 GLU A N 1
ATOM 764 C CA . GLU A 1 96 ? -14.893 4.300 6.990 1.00 85.94 96 GLU A CA 1
ATOM 765 C C . GLU A 1 96 ? -14.204 3.873 5.687 1.00 85.94 96 GLU A C 1
ATOM 767 O O . GLU A 1 96 ? -13.055 4.249 5.447 1.00 85.94 96 GLU A O 1
ATOM 772 N N . GLN A 1 97 ? -14.908 3.158 4.797 1.00 89.62 97 GLN A N 1
ATOM 773 C CA . GLN A 1 97 ? -14.376 2.824 3.473 1.00 89.62 97 GLN A CA 1
ATOM 774 C C . GLN A 1 97 ? -14.033 4.085 2.672 1.00 89.62 97 GLN A C 1
ATOM 776 O O . GLN A 1 97 ? -12.981 4.138 2.035 1.00 89.62 97 GLN A O 1
ATOM 781 N N . ALA A 1 98 ? -14.902 5.101 2.696 1.00 88.31 98 ALA A N 1
ATOM 782 C CA . ALA A 1 98 ? -14.667 6.360 1.995 1.00 88.31 98 ALA A CA 1
ATOM 783 C C . ALA A 1 98 ? -13.427 7.085 2.541 1.00 88.31 98 ALA A C 1
ATOM 785 O O . ALA A 1 98 ? -12.585 7.522 1.755 1.00 88.31 98 ALA A O 1
ATOM 786 N N . GLY A 1 99 ? -13.270 7.145 3.868 1.00 85.62 99 GLY A N 1
ATOM 787 C CA . GLY A 1 99 ? -12.088 7.724 4.511 1.00 85.62 99 GLY A CA 1
ATOM 788 C C . GLY A 1 99 ? -10.795 6.992 4.137 1.00 85.62 99 GLY A C 1
ATOM 789 O O . GLY A 1 99 ? -9.834 7.613 3.680 1.00 85.62 99 GLY A O 1
ATOM 790 N N . LEU A 1 100 ? -10.792 5.661 4.244 1.00 87.25 100 LEU A N 1
ATOM 791 C CA . LEU A 1 100 ? -9.637 4.829 3.902 1.00 87.25 100 LEU A CA 1
ATOM 792 C C . LEU A 1 100 ? -9.256 4.939 2.419 1.00 87.25 100 LEU A C 1
ATOM 794 O O . LEU A 1 100 ? -8.081 5.093 2.091 1.00 87.25 100 LEU A O 1
ATOM 798 N N . LYS A 1 101 ? -10.235 4.924 1.510 1.00 90.00 101 LYS A N 1
ATOM 799 C CA . LYS A 1 101 ? -9.988 5.147 0.078 1.00 90.00 101 LYS A CA 1
ATOM 800 C C . LYS A 1 101 ? -9.492 6.555 -0.216 1.00 90.00 101 LYS A C 1
ATOM 802 O O . LYS A 1 101 ? -8.702 6.718 -1.139 1.00 90.00 101 LYS A O 1
ATOM 807 N N . GLY A 1 102 ? -9.950 7.565 0.521 1.00 90.44 102 GLY A N 1
ATOM 808 C CA . GLY A 1 102 ? -9.448 8.933 0.395 1.00 90.44 102 GLY A CA 1
ATOM 809 C C . GLY A 1 102 ? -7.955 9.011 0.713 1.00 90.44 102 GLY A C 1
ATOM 810 O O . GLY A 1 102 ? -7.184 9.555 -0.075 1.00 90.44 102 GLY A O 1
ATOM 811 N N . ILE A 1 103 ? -7.539 8.377 1.813 1.00 86.75 103 ILE A N 1
ATOM 812 C CA . ILE A 1 103 ? -6.128 8.248 2.205 1.00 86.75 103 ILE A CA 1
ATOM 813 C C . ILE A 1 103 ? -5.332 7.524 1.117 1.00 86.75 103 ILE A C 1
ATOM 815 O O . ILE A 1 103 ? -4.329 8.053 0.646 1.00 86.75 103 ILE A O 1
ATOM 819 N N . VAL A 1 104 ? -5.787 6.350 0.675 1.00 90.62 104 VAL A N 1
ATOM 820 C CA . VAL A 1 104 ? -5.096 5.574 -0.365 1.00 90.62 104 VAL A CA 1
ATOM 821 C C . VAL A 1 104 ? -4.984 6.365 -1.671 1.00 90.62 104 VAL A C 1
ATOM 823 O O . VAL A 1 104 ? -3.915 6.435 -2.260 1.00 90.62 104 VAL A O 1
ATOM 826 N N . ASN A 1 105 ? -6.050 7.031 -2.114 1.00 92.44 105 ASN A N 1
ATOM 827 C CA . ASN A 1 105 ? -6.008 7.820 -3.346 1.00 92.44 105 ASN A CA 1
ATOM 828 C C . ASN A 1 105 ? -5.118 9.061 -3.248 1.00 92.44 105 ASN A C 1
ATOM 830 O O . ASN A 1 105 ? -4.603 9.508 -4.272 1.00 92.44 105 ASN A O 1
ATOM 834 N N . SER A 1 106 ? -4.886 9.599 -2.048 1.00 90.69 106 SER A N 1
ATOM 835 C CA . SER A 1 106 ? -3.972 10.732 -1.864 1.00 90.69 106 SER A CA 1
ATOM 836 C C . SER A 1 106 ? -2.510 10.392 -2.179 1.00 90.69 106 SER A C 1
ATOM 838 O O . SER A 1 106 ? -1.740 11.296 -2.485 1.00 90.69 106 SER A O 1
ATOM 840 N N . THR A 1 107 ? -2.131 9.107 -2.170 1.00 92.69 107 THR A N 1
ATOM 841 C CA . THR A 1 107 ? -0.767 8.662 -2.509 1.00 92.69 107 THR A CA 1
ATOM 842 C C . THR A 1 107 ? -0.587 8.370 -3.997 1.00 92.69 107 THR A C 1
ATOM 844 O O . THR A 1 107 ? 0.537 8.179 -4.460 1.00 92.69 107 THR A O 1
ATOM 847 N N . ARG A 1 108 ? -1.675 8.361 -4.780 1.00 95.06 108 ARG A N 1
ATOM 848 C CA . ARG A 1 108 ? -1.670 7.960 -6.194 1.00 95.06 108 ARG A CA 1
ATOM 849 C C . ARG A 1 108 ? -0.660 8.748 -7.030 1.00 95.06 108 ARG A C 1
ATOM 851 O O . ARG A 1 108 ? -0.011 8.162 -7.890 1.00 95.06 108 ARG A O 1
ATOM 858 N N . SER A 1 109 ? -0.535 10.058 -6.801 1.00 95.69 109 SER A N 1
ATOM 859 C CA . SER A 1 109 ? 0.381 10.927 -7.559 1.00 95.69 109 SER A CA 1
ATOM 860 C C . SER A 1 109 ? 1.853 10.580 -7.361 1.00 95.69 109 SER A C 1
ATOM 862 O O . SER A 1 109 ? 2.656 10.844 -8.249 1.00 95.69 109 SER A O 1
ATOM 864 N N . ASP A 1 110 ? 2.194 9.979 -6.223 1.00 95.19 110 ASP A N 1
ATOM 865 C CA . ASP A 1 110 ? 3.561 9.571 -5.907 1.00 95.19 110 ASP A CA 1
ATOM 866 C C . ASP A 1 110 ? 3.892 8.181 -6.475 1.00 95.19 110 ASP A C 1
ATOM 868 O O . ASP A 1 110 ? 5.059 7.812 -6.570 1.00 95.19 110 ASP A O 1
ATOM 872 N N . ILE A 1 111 ? 2.871 7.392 -6.832 1.00 96.31 111 ILE A N 1
ATOM 873 C CA . ILE A 1 111 ? 2.999 5.966 -7.164 1.00 96.31 111 ILE A CA 1
ATOM 874 C C . ILE A 1 111 ? 2.803 5.703 -8.661 1.00 96.31 111 ILE A C 1
ATOM 876 O O . ILE A 1 111 ? 3.545 4.920 -9.254 1.00 96.31 111 ILE A O 1
ATOM 880 N N . VAL A 1 112 ? 1.795 6.328 -9.274 1.00 97.00 112 VAL A N 1
ATOM 881 C CA . VAL A 1 112 ? 1.362 6.005 -10.638 1.00 97.00 112 VAL A CA 1
ATOM 882 C C . VAL A 1 112 ? 2.138 6.810 -11.676 1.00 97.00 112 VAL A C 1
ATOM 884 O O . VAL A 1 112 ? 2.161 8.038 -11.634 1.00 97.00 112 VAL A O 1
ATOM 887 N N . VAL A 1 113 ? 2.695 6.122 -12.673 1.00 91.38 113 VAL A N 1
ATOM 888 C CA . VAL A 1 113 ? 3.322 6.737 -13.850 1.00 91.38 113 VAL A CA 1
ATOM 889 C C . VAL A 1 113 ? 2.337 6.812 -15.027 1.00 91.38 113 VAL A C 1
ATOM 891 O O . VAL A 1 113 ? 1.528 5.910 -15.251 1.00 91.38 113 VAL A O 1
ATOM 894 N N . GLY A 1 114 ? 2.414 7.890 -15.813 1.00 72.31 114 GLY A N 1
ATOM 895 C CA . GLY A 1 114 ? 1.511 8.153 -16.945 1.00 72.31 114 GLY A CA 1
ATOM 896 C C . GLY A 1 114 ? 0.389 9.142 -16.603 1.00 72.31 114 GLY A C 1
ATOM 897 O O . GLY A 1 114 ? 0.334 9.619 -15.470 1.00 72.31 114 GLY A O 1
ATOM 898 N N . PRO A 1 115 ? -0.480 9.512 -17.568 1.00 54.56 115 PRO A N 1
ATOM 899 C CA . PRO A 1 115 ? -1.439 10.594 -17.378 1.00 54.56 115 PRO A CA 1
ATOM 900 C C . PRO A 1 115 ? -2.342 10.296 -16.182 1.00 54.56 115 PRO A C 1
ATOM 902 O O . PRO A 1 115 ? -3.182 9.396 -16.219 1.00 54.56 115 PRO A O 1
ATOM 905 N N . GLY A 1 116 ? -2.138 11.040 -15.097 1.00 48.41 116 GLY A N 1
ATOM 906 C CA . GLY A 1 116 ? -3.038 11.021 -13.964 1.00 48.41 116 GLY A CA 1
ATOM 907 C C . GLY A 1 116 ? -4.393 11.543 -14.416 1.00 48.41 116 GLY A C 1
ATOM 908 O O . GLY A 1 116 ? -4.484 12.630 -14.984 1.00 48.41 116 GLY A O 1
ATOM 909 N N . LEU A 1 117 ? -5.460 10.794 -14.148 1.00 48.78 117 LEU A N 1
ATOM 910 C CA . LEU A 1 117 ? -6.797 11.376 -14.095 1.00 48.78 117 LEU A CA 1
ATOM 911 C C . LEU A 1 117 ? -6.810 12.335 -12.897 1.00 48.78 117 LEU A C 1
ATOM 913 O O . LEU A 1 117 ? -7.091 11.945 -11.770 1.00 48.78 117 LEU A O 1
ATOM 917 N N . GLY A 1 118 ? -6.372 13.569 -13.138 1.00 45.44 118 GLY A N 1
ATOM 918 C CA . GLY A 1 118 ? -6.049 14.528 -12.089 1.00 45.44 118 GLY A CA 1
ATOM 919 C C . GLY A 1 118 ? -5.781 15.933 -12.616 1.00 45.44 118 GLY A C 1
ATOM 920 O O . GLY A 1 118 ? -4.847 16.582 -12.172 1.00 45.44 118 GLY A O 1
ATOM 921 N N . ALA A 1 119 ? -6.594 16.403 -13.561 1.00 40.31 119 ALA A N 1
ATOM 922 C CA . ALA A 1 119 ? -6.821 17.828 -13.786 1.00 40.31 119 ALA A CA 1
ATOM 923 C C . ALA A 1 119 ? -8.233 18.000 -14.354 1.00 40.31 119 ALA A C 1
ATOM 925 O O . ALA A 1 119 ? -8.443 18.120 -15.559 1.00 40.31 119 ALA A O 1
ATOM 926 N N . GLY A 1 120 ? -9.223 17.956 -13.460 1.00 36.78 120 GLY A N 1
ATOM 927 C CA . GLY A 1 120 ? -10.534 18.510 -13.754 1.00 36.78 120 GLY A CA 1
ATOM 928 C C . GLY A 1 120 ? -10.355 19.987 -14.082 1.00 36.78 120 GLY A C 1
ATOM 929 O O . GLY A 1 120 ? -9.945 20.766 -13.220 1.00 36.78 120 GLY A O 1
ATOM 930 N N . GLY A 1 121 ? -10.635 20.345 -15.334 1.00 36.84 121 GLY A N 1
ATOM 931 C CA . GLY A 1 121 ? -10.791 21.728 -15.749 1.00 36.84 121 GLY A CA 1
ATOM 932 C C . GLY A 1 121 ? -11.815 22.395 -14.841 1.00 36.84 121 GLY A C 1
ATOM 933 O O . GLY A 1 121 ? -12.984 22.010 -14.812 1.00 36.84 121 GLY A O 1
ATOM 934 N N . LYS A 1 122 ? -11.354 23.365 -14.058 1.00 41.09 122 LYS A N 1
ATOM 935 C CA . LYS A 1 122 ? -12.228 24.359 -13.458 1.00 41.09 122 LYS A CA 1
ATOM 936 C C . LYS A 1 122 ? -12.307 25.527 -14.432 1.00 41.09 122 LYS A C 1
ATOM 938 O O . LYS A 1 122 ? -11.267 26.113 -14.714 1.00 41.09 122 LYS A O 1
ATOM 943 N N . SER A 1 123 ? -13.545 25.778 -14.874 1.00 43.91 123 SER A N 1
ATOM 944 C CA . SER A 1 123 ? -14.133 27.039 -15.369 1.00 43.91 123 SER A CA 1
ATOM 945 C C . SER A 1 123 ? -13.338 27.848 -16.385 1.00 43.91 123 SER A C 1
ATOM 947 O O . SER A 1 123 ? -12.345 28.479 -15.968 1.00 43.91 123 SER A O 1
#